Protein AF-A0A964XB92-F1 (afdb_monomer_lite)

pLDDT: mean 88.66, std 13.04, range [33.97, 98.0]

Foldseek 3Di:
DPVVPVPDDPCCVVPVDDCPPQLNVLVQVLCCLQQVDGPVVDDDDDLQNDDDPDDPPDDDPLVNSLVSCQVPVVVVCVVVVDPAAAQEDDSSVVSCVSNVHDHQYAHRSDVVRDDSVVRNVRSNVSCVVVVDDSVPSD

Structure (mmCIF, N/CA/C/O backbone):
data_AF-A0A964XB92-F1
#
_entry.id   AF-A0A964XB92-F1
#
loop_
_atom_site.group_PDB
_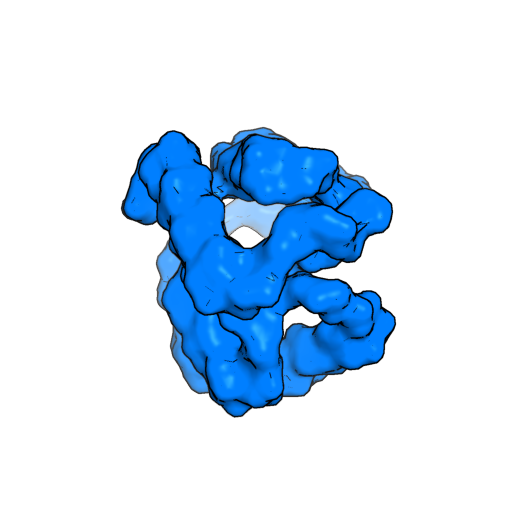atom_site.id
_atom_site.type_symbol
_atom_site.label_atom_id
_atom_site.label_alt_id
_atom_site.label_comp_id
_atom_site.label_asym_id
_atom_site.label_entity_id
_atom_site.label_seq_id
_atom_site.pdbx_PDB_ins_code
_atom_site.Cartn_x
_atom_site.Cartn_y
_atom_site.Cartn_z
_atom_site.occupancy
_atom_site.B_iso_or_equiv
_atom_site.auth_seq_id
_atom_site.auth_comp_id
_atom_site.auth_asym_id
_atom_site.auth_atom_id
_atom_site.pdbx_PDB_model_num
ATOM 1 N N . MET A 1 1 ? 21.313 -1.383 -14.555 1.00 44.38 1 MET A N 1
ATOM 2 C CA . MET A 1 1 ? 20.410 -2.481 -14.955 1.00 44.38 1 MET A CA 1
ATOM 3 C C . MET A 1 1 ? 21.275 -3.704 -15.195 1.00 44.38 1 MET A C 1
ATOM 5 O O . MET A 1 1 ? 21.837 -3.805 -16.270 1.00 44.38 1 MET A O 1
ATOM 9 N N . ASP A 1 2 ? 21.462 -4.551 -14.182 1.00 45.72 2 ASP A N 1
ATOM 10 C CA . ASP A 1 2 ? 22.338 -5.737 -14.273 1.00 45.72 2 ASP A CA 1
ATOM 11 C C . ASP A 1 2 ? 21.951 -6.797 -13.216 1.00 45.72 2 ASP A C 1
ATOM 13 O O . ASP A 1 2 ? 22.780 -7.358 -12.504 1.00 45.72 2 ASP A O 1
ATOM 17 N N . THR A 1 3 ? 20.645 -6.990 -13.011 1.00 54.72 3 THR A N 1
ATOM 18 C CA . THR A 1 3 ? 20.109 -7.944 -12.019 1.00 54.72 3 THR A CA 1
ATOM 19 C C . THR A 1 3 ? 19.575 -9.225 -12.649 1.00 54.72 3 THR A C 1
ATOM 21 O O . THR A 1 3 ? 19.396 -10.197 -11.932 1.00 54.72 3 THR A O 1
ATOM 24 N N . LEU A 1 4 ? 19.362 -9.268 -13.971 1.00 60.72 4 LEU A N 1
ATOM 25 C CA . LEU A 1 4 ? 18.940 -10.500 -14.654 1.00 60.72 4 LEU A CA 1
ATOM 26 C C . LEU A 1 4 ? 20.059 -11.557 -14.690 1.00 60.72 4 LEU A C 1
ATOM 28 O O . LEU A 1 4 ? 19.768 -12.745 -14.719 1.00 60.72 4 LEU A O 1
ATOM 32 N N . ASN A 1 5 ? 21.324 -11.131 -14.617 1.00 69.81 5 ASN A N 1
ATOM 33 C CA . ASN A 1 5 ? 22.492 -12.016 -14.678 1.00 69.81 5 ASN A CA 1
ATOM 34 C C . ASN A 1 5 ? 22.900 -12.614 -13.321 1.00 69.81 5 ASN A C 1
ATOM 36 O O . ASN A 1 5 ? 23.743 -13.502 -13.279 1.00 69.81 5 ASN A O 1
ATOM 40 N N . ARG A 1 6 ? 22.349 -12.121 -12.203 1.00 72.69 6 ARG A N 1
ATOM 41 C CA . ARG A 1 6 ? 22.782 -12.503 -10.841 1.00 72.69 6 ARG A CA 1
ATOM 42 C C . ARG A 1 6 ? 21.897 -13.568 -10.196 1.00 72.69 6 ARG A C 1
ATOM 44 O O . ARG A 1 6 ? 22.062 -13.860 -9.017 1.00 72.69 6 ARG A O 1
ATOM 51 N N . GLY A 1 7 ? 20.968 -14.127 -10.968 1.00 74.81 7 GLY A N 1
ATOM 52 C CA . GLY A 1 7 ? 19.906 -14.963 -10.434 1.00 74.81 7 GLY A CA 1
ATOM 53 C C . GLY A 1 7 ? 18.911 -14.164 -9.579 1.00 74.81 7 GLY A C 1
ATOM 54 O O . GLY A 1 7 ? 19.080 -12.961 -9.346 1.00 74.81 7 GLY A O 1
ATOM 55 N N . PRO A 1 8 ? 17.821 -14.811 -9.158 1.00 79.69 8 PRO A N 1
ATOM 56 C CA . PRO A 1 8 ? 16.830 -14.199 -8.288 1.00 79.69 8 PRO A CA 1
ATOM 57 C C . PRO A 1 8 ? 17.405 -13.929 -6.887 1.00 79.69 8 PRO A C 1
ATOM 59 O O . PRO A 1 8 ? 18.228 -14.677 -6.370 1.00 79.69 8 PRO A O 1
ATOM 62 N N . ASP A 1 9 ? 16.971 -12.828 -6.277 1.00 84.38 9 ASP A N 1
ATOM 63 C CA . ASP A 1 9 ? 17.360 -12.433 -4.921 1.00 84.38 9 ASP A CA 1
ATOM 64 C C . ASP A 1 9 ? 16.745 -13.402 -3.889 1.00 84.38 9 ASP A C 1
ATOM 66 O O . ASP A 1 9 ? 15.516 -13.505 -3.871 1.00 84.38 9 ASP A O 1
ATOM 70 N N . PRO A 1 10 ? 17.540 -14.090 -3.041 1.00 87.19 10 PRO A N 1
ATOM 71 C CA . PRO A 1 10 ? 17.028 -15.146 -2.159 1.00 87.19 10 PRO A CA 1
ATOM 72 C C . PRO A 1 10 ? 15.926 -14.673 -1.206 1.00 87.19 10 PRO A C 1
ATOM 74 O O . PRO A 1 10 ? 14.893 -15.324 -1.091 1.00 87.19 10 PRO A O 1
ATOM 77 N N . ASP A 1 11 ? 16.102 -13.491 -0.604 1.00 86.12 11 ASP A N 1
ATOM 78 C CA . ASP A 1 11 ? 15.096 -12.860 0.261 1.00 86.12 11 ASP A CA 1
ATOM 79 C C . ASP A 1 11 ? 13.769 -12.670 -0.490 1.00 86.12 11 ASP A C 1
ATOM 81 O O . ASP A 1 11 ? 12.694 -13.001 0.005 1.00 86.12 11 ASP A O 1
ATOM 85 N N . THR A 1 12 ? 13.840 -12.169 -1.723 1.00 86.31 12 THR A N 1
ATOM 86 C CA . THR A 1 12 ? 12.648 -11.967 -2.550 1.00 86.31 12 THR A CA 1
ATOM 87 C C . THR A 1 12 ? 11.990 -13.295 -2.939 1.00 86.31 12 THR A C 1
ATOM 89 O O . THR A 1 12 ? 10.770 -13.340 -3.052 1.00 86.31 12 THR A O 1
ATOM 92 N N . GLN A 1 13 ? 12.755 -14.373 -3.139 1.00 86.56 13 GLN A N 1
ATOM 93 C CA . GLN A 1 13 ? 12.186 -15.690 -3.449 1.00 86.56 13 GLN A CA 1
ATOM 94 C C . GLN A 1 13 ? 11.466 -16.315 -2.258 1.00 86.56 13 GLN A C 1
ATOM 96 O O . GLN A 1 13 ? 10.399 -16.894 -2.434 1.00 86.56 13 GLN A O 1
ATOM 101 N N . GLU A 1 14 ? 12.054 -16.210 -1.070 1.00 88.50 14 GLU A N 1
ATOM 102 C CA . GLU A 1 14 ? 11.520 -16.834 0.139 1.00 88.50 14 GLU A CA 1
ATOM 103 C C . GLU A 1 14 ? 10.351 -16.030 0.726 1.00 88.50 14 GLU A C 1
ATOM 105 O O . GLU A 1 14 ? 9.338 -16.608 1.111 1.00 88.50 14 GLU A O 1
ATOM 110 N N . TYR A 1 15 ? 10.455 -14.696 0.744 1.00 84.88 15 TYR A N 1
ATOM 111 C CA . TYR A 1 15 ? 9.509 -13.818 1.447 1.00 84.88 15 TYR A CA 1
ATOM 112 C C . TYR A 1 15 ? 8.676 -12.920 0.524 1.00 84.88 15 TYR A C 1
ATOM 114 O O . TYR A 1 15 ? 7.835 -12.160 1.000 1.00 84.88 15 TYR A O 1
ATOM 122 N N . GLY A 1 16 ? 8.934 -12.922 -0.788 1.00 84.12 16 GLY A N 1
ATOM 123 C CA . GLY A 1 16 ? 8.288 -11.998 -1.729 1.00 84.12 16 GLY A CA 1
ATOM 124 C C . GLY A 1 16 ? 8.748 -10.538 -1.596 1.00 84.12 16 GLY A C 1
ATOM 125 O O . GLY A 1 16 ? 8.203 -9.653 -2.256 1.00 84.12 16 GLY A O 1
ATOM 126 N N . LEU A 1 17 ? 9.749 -10.256 -0.752 1.00 86.44 17 LEU A N 1
ATOM 127 C CA . LEU A 1 17 ? 10.237 -8.909 -0.454 1.00 86.44 17 LEU A CA 1
ATOM 128 C C . LEU A 1 17 ? 11.701 -8.908 -0.002 1.00 86.44 17 LEU A C 1
ATOM 130 O O . LEU A 1 17 ? 12.224 -9.898 0.491 1.00 86.44 17 LEU A O 1
ATOM 134 N N . LYS A 1 18 ? 12.354 -7.745 -0.092 1.00 88.44 18 LYS A N 1
ATOM 135 C CA . LYS A 1 18 ? 13.707 -7.536 0.448 1.00 88.44 18 LYS A CA 1
ATOM 136 C C . LYS A 1 18 ? 13.646 -7.039 1.888 1.00 88.44 18 LYS A C 1
ATOM 138 O O . LYS A 1 18 ? 13.321 -5.869 2.103 1.00 88.44 18 LYS A O 1
ATOM 143 N N . ARG A 1 19 ? 13.989 -7.874 2.871 1.00 85.62 19 ARG A N 1
ATOM 144 C CA . ARG A 1 19 ? 13.856 -7.535 4.308 1.00 85.62 19 ARG A CA 1
ATOM 145 C C . ARG A 1 19 ? 14.723 -6.344 4.717 1.00 85.62 19 ARG A C 1
ATOM 147 O O . ARG A 1 19 ? 14.360 -5.535 5.564 1.00 85.62 19 ARG A O 1
ATOM 154 N N . ASN A 1 20 ? 15.857 -6.170 4.041 1.00 87.94 20 ASN A N 1
ATOM 155 C CA . ASN A 1 20 ? 16.784 -5.070 4.302 1.00 87.94 20 ASN A CA 1
ATOM 156 C C . ASN A 1 20 ? 16.440 -3.747 3.607 1.00 87.94 20 ASN A C 1
ATOM 158 O O . ASN A 1 20 ? 17.120 -2.745 3.833 1.00 87.94 20 ASN A O 1
ATOM 162 N N . LEU A 1 21 ? 15.382 -3.701 2.792 1.00 89.06 21 LEU A N 1
ATOM 163 C CA . LEU A 1 21 ? 14.964 -2.458 2.158 1.00 89.06 21 LEU A CA 1
ATOM 164 C C . LEU A 1 21 ? 14.343 -1.527 3.205 1.00 89.06 21 LEU A C 1
ATOM 166 O O . LEU A 1 21 ? 13.343 -1.866 3.830 1.00 89.06 21 LEU A O 1
ATOM 170 N N . LEU A 1 22 ? 14.886 -0.312 3.343 1.00 92.19 22 LEU A N 1
ATOM 171 C CA . LEU A 1 22 ? 14.420 0.671 4.333 1.00 92.19 22 LEU A CA 1
ATOM 172 C C . LEU A 1 22 ? 12.909 0.943 4.251 1.00 92.19 22 LEU A C 1
ATOM 174 O O . LEU A 1 22 ? 12.267 1.178 5.264 1.00 92.19 22 LEU A O 1
ATOM 178 N N . THR A 1 23 ? 12.331 0.896 3.049 1.00 92.12 23 THR A N 1
ATOM 179 C CA . THR A 1 23 ? 10.881 1.071 2.867 1.00 92.12 23 THR A CA 1
ATOM 180 C C . THR A 1 23 ? 10.077 -0.040 3.549 1.00 92.12 23 THR A C 1
ATOM 182 O O . THR A 1 23 ? 9.046 0.259 4.140 1.00 92.12 23 THR A O 1
ATOM 185 N N . ASN A 1 24 ? 10.560 -1.286 3.515 1.00 92.38 24 ASN A N 1
ATOM 186 C CA . ASN A 1 24 ? 9.889 -2.427 4.141 1.00 92.38 24 ASN A CA 1
ATOM 187 C C . ASN A 1 24 ? 10.003 -2.352 5.663 1.00 92.38 24 ASN A C 1
ATOM 189 O O . ASN A 1 24 ? 8.985 -2.421 6.336 1.00 92.38 24 ASN A O 1
ATOM 193 N N . LYS A 1 25 ? 11.201 -2.060 6.190 1.00 94.19 25 LYS A N 1
ATOM 194 C CA . LYS A 1 25 ? 11.407 -1.842 7.636 1.00 94.19 25 LYS A CA 1
ATOM 195 C C . LYS A 1 25 ? 10.506 -0.743 8.194 1.00 94.19 25 LYS A C 1
ATOM 197 O O . LYS A 1 25 ? 9.979 -0.848 9.291 1.00 94.19 25 LYS A O 1
ATOM 202 N N . ARG A 1 26 ? 10.317 0.332 7.426 1.00 95.81 26 ARG A N 1
ATOM 203 C CA . ARG A 1 26 ? 9.428 1.431 7.816 1.00 95.81 26 ARG A CA 1
ATOM 204 C C . ARG A 1 26 ? 7.955 1.065 7.723 1.00 95.81 26 ARG A C 1
ATOM 206 O O . ARG A 1 26 ? 7.184 1.549 8.539 1.00 95.81 26 ARG A O 1
ATOM 213 N N . LEU A 1 27 ? 7.562 0.272 6.728 1.00 95.38 27 LEU A N 1
ATOM 214 C CA . LEU A 1 27 ? 6.196 -0.231 6.628 1.00 95.38 27 LEU A CA 1
ATOM 215 C C . LEU A 1 27 ? 5.870 -1.143 7.814 1.00 95.38 27 LEU A C 1
ATOM 217 O O . LEU A 1 27 ? 4.842 -0.947 8.439 1.00 95.38 27 LEU A O 1
ATOM 221 N N . GLU A 1 28 ? 6.764 -2.071 8.145 1.00 94.81 28 GLU A N 1
ATOM 222 C CA . GLU A 1 28 ? 6.638 -2.962 9.302 1.00 94.81 28 GLU A CA 1
ATOM 223 C C . GLU A 1 28 ? 6.516 -2.176 10.613 1.00 94.81 28 GLU A C 1
ATOM 225 O O . GLU A 1 28 ? 5.538 -2.352 11.329 1.00 94.81 28 GLU A O 1
ATOM 230 N N . ALA A 1 29 ? 7.407 -1.208 10.856 1.00 95.62 29 ALA A N 1
ATOM 231 C CA . ALA A 1 29 ? 7.326 -0.354 12.042 1.00 95.62 29 ALA A CA 1
ATOM 232 C C . ALA A 1 29 ? 5.995 0.415 12.146 1.00 95.62 29 ALA A C 1
ATOM 234 O O . ALA A 1 29 ? 5.445 0.535 13.234 1.00 95.62 29 ALA A O 1
ATOM 235 N N . LEU A 1 30 ? 5.468 0.923 11.024 1.00 96.50 30 LEU A N 1
ATOM 236 C CA . LEU A 1 30 ? 4.180 1.629 10.997 1.00 96.50 30 LEU A CA 1
ATOM 237 C C . LEU A 1 30 ? 2.990 0.687 11.203 1.00 96.50 30 LEU A C 1
ATOM 239 O O . LEU A 1 30 ? 1.992 1.095 11.786 1.00 96.50 30 LEU A O 1
ATOM 243 N N . LEU A 1 31 ? 3.057 -0.550 10.707 1.00 95.44 31 LEU A N 1
ATOM 244 C CA . LEU A 1 31 ? 2.015 -1.549 10.951 1.00 95.44 31 LEU A CA 1
ATOM 245 C C . LEU A 1 31 ? 1.961 -1.925 12.432 1.00 95.44 31 LEU A C 1
ATOM 247 O O . LEU A 1 31 ? 0.878 -1.979 13.012 1.00 95.44 31 LEU A O 1
ATOM 251 N N . GLU A 1 32 ? 3.124 -2.100 13.051 1.00 95.50 32 GLU A N 1
ATOM 252 C CA . GLU A 1 32 ? 3.217 -2.446 14.462 1.00 95.50 32 GLU A CA 1
ATOM 253 C C . GLU A 1 32 ? 2.796 -1.276 15.358 1.00 95.50 32 GLU A C 1
ATOM 255 O O . GLU A 1 32 ? 1.948 -1.458 16.227 1.00 95.50 32 GLU A O 1
ATOM 260 N N . SER A 1 33 ? 3.285 -0.054 15.115 1.00 94.44 33 SER A N 1
ATOM 261 C CA . SER A 1 33 ? 2.930 1.095 15.962 1.00 94.44 33 SER A CA 1
ATOM 262 C C . SER A 1 33 ? 1.474 1.537 15.800 1.00 94.44 33 SER A C 1
ATOM 264 O O . SER A 1 33 ? 0.811 1.862 16.785 1.00 94.44 33 SER A O 1
ATOM 266 N N . VAL A 1 34 ? 0.946 1.510 14.570 1.00 94.12 34 VAL A N 1
ATOM 267 C CA . VAL A 1 34 ? -0.402 2.014 14.273 1.00 94.12 34 VAL A CA 1
ATOM 268 C C . VAL A 1 34 ? -1.471 0.935 14.368 1.00 94.12 34 VAL A C 1
ATOM 270 O O . VAL A 1 34 ? -2.627 1.279 14.551 1.00 94.12 34 VAL A O 1
ATOM 273 N N . PHE A 1 35 ? -1.161 -0.350 14.226 1.00 91.38 35 PHE A N 1
ATOM 274 C CA . PHE A 1 35 ? -2.185 -1.403 14.264 1.00 91.38 35 PHE A CA 1
ATOM 275 C C . PHE A 1 35 ? -1.868 -2.535 15.239 1.00 91.38 35 PHE A C 1
ATOM 277 O O . PHE A 1 35 ? -2.744 -3.362 15.478 1.00 91.38 35 PHE A O 1
ATOM 284 N N . GLY A 1 36 ? -0.655 -2.593 15.795 1.00 94.38 36 GLY A N 1
ATOM 285 C CA . GLY A 1 36 ? -0.193 -3.759 16.547 1.00 94.38 36 GLY A CA 1
ATOM 286 C C . GLY A 1 36 ? -0.055 -5.008 15.676 1.00 94.38 36 GLY A C 1
ATOM 287 O O . GLY A 1 36 ? -0.104 -6.110 16.208 1.00 94.38 36 GLY A O 1
ATOM 288 N N . LEU A 1 37 ? 0.060 -4.846 14.350 1.00 94.31 37 LEU A N 1
ATOM 289 C CA . LEU A 1 37 ? 0.127 -5.949 13.391 1.00 94.31 37 LEU A CA 1
ATOM 290 C C . LEU A 1 37 ? 1.551 -6.138 12.875 1.00 94.31 37 LEU A C 1
ATOM 292 O O . LEU A 1 37 ? 2.222 -5.176 12.499 1.00 94.31 37 LEU A O 1
ATOM 296 N N . SER A 1 38 ? 1.969 -7.393 12.765 1.00 91.69 38 SER A N 1
ATOM 297 C CA . SER A 1 38 ? 3.189 -7.777 12.063 1.00 91.69 38 SER A CA 1
ATOM 298 C C . SER A 1 38 ? 2.969 -7.841 10.548 1.00 91.69 38 SER A C 1
ATOM 300 O O . SER A 1 38 ? 1.846 -7.937 10.043 1.00 91.69 38 SER A O 1
ATOM 302 N N . PHE A 1 39 ? 4.064 -7.833 9.782 1.00 89.75 39 PHE A N 1
ATOM 303 C CA . PHE A 1 39 ? 3.989 -7.906 8.321 1.00 89.75 39 PHE A CA 1
ATOM 304 C C . PHE A 1 39 ? 3.326 -9.204 7.813 1.00 89.75 39 PHE A C 1
ATOM 306 O O . PHE A 1 39 ? 2.667 -9.192 6.778 1.00 89.75 39 PHE A O 1
ATOM 313 N N . HIS A 1 40 ? 3.464 -10.319 8.537 1.00 89.31 40 HIS A N 1
ATOM 314 C CA . HIS A 1 40 ? 2.897 -11.617 8.145 1.00 89.31 40 HIS A CA 1
ATOM 315 C C . HIS A 1 40 ? 1.373 -11.702 8.311 1.00 89.31 40 HIS A C 1
ATOM 317 O O . HIS A 1 40 ? 0.744 -12.596 7.748 1.00 89.31 40 HIS A O 1
ATOM 323 N N . GLU A 1 41 ? 0.776 -10.773 9.056 1.00 90.75 41 GLU A N 1
ATOM 324 C CA . GLU A 1 41 ? -0.670 -10.706 9.295 1.00 90.75 41 GLU A CA 1
ATOM 325 C C . GLU A 1 41 ? -1.400 -9.852 8.253 1.00 90.75 41 GLU A C 1
ATOM 327 O O . GLU A 1 41 ? -2.631 -9.786 8.243 1.00 90.75 41 GLU A O 1
ATOM 332 N N . VAL A 1 42 ? -0.657 -9.198 7.356 1.00 93.12 42 VAL A N 1
ATOM 333 C CA . VAL A 1 42 ? -1.215 -8.336 6.318 1.00 93.12 42 VAL A CA 1
ATOM 334 C C . VAL A 1 42 ? -0.922 -8.870 4.925 1.00 93.12 42 VAL A C 1
ATOM 336 O O . VAL A 1 42 ? 0.150 -9.387 4.622 1.00 93.12 42 VAL A O 1
ATOM 339 N N . TYR A 1 43 ? -1.885 -8.686 4.027 1.00 92.88 43 TYR A N 1
ATOM 340 C CA . TYR A 1 43 ? -1.675 -8.924 2.607 1.00 92.88 43 TYR A CA 1
ATOM 341 C C . TYR A 1 43 ? -1.180 -7.641 1.935 1.00 92.88 43 TYR A C 1
ATOM 343 O O . TYR A 1 43 ? -1.892 -6.633 1.896 1.00 92.88 43 TYR A O 1
ATOM 351 N N . VAL A 1 44 ? 0.038 -7.676 1.391 1.00 92.88 44 VAL A N 1
ATOM 352 C CA . VAL A 1 44 ? 0.656 -6.545 0.689 1.00 92.88 44 VAL A CA 1
ATOM 353 C C . VAL A 1 44 ? 0.821 -6.893 -0.784 1.00 92.88 44 VAL A C 1
ATOM 355 O O . VAL A 1 44 ? 1.463 -7.879 -1.131 1.00 92.88 44 VAL A O 1
ATOM 358 N N . THR A 1 45 ? 0.280 -6.048 -1.660 1.00 92.50 45 THR A N 1
ATOM 359 C CA . THR A 1 45 ? 0.399 -6.194 -3.117 1.00 92.50 45 THR A CA 1
ATOM 360 C C . THR A 1 45 ? 0.786 -4.870 -3.774 1.00 92.50 45 THR A C 1
ATOM 362 O O . THR A 1 45 ? 0.579 -3.782 -3.226 1.00 92.50 45 THR A O 1
ATOM 365 N N . ASN A 1 46 ? 1.361 -4.959 -4.972 1.00 92.12 46 ASN A N 1
ATOM 366 C CA . ASN A 1 46 ? 1.681 -3.808 -5.803 1.00 92.12 46 ASN A CA 1
ATOM 367 C C . ASN A 1 46 ? 0.570 -3.578 -6.826 1.00 92.12 46 ASN A C 1
ATOM 369 O O . ASN A 1 46 ? 0.245 -4.455 -7.615 1.00 92.12 46 ASN A O 1
ATOM 373 N N . ILE A 1 47 ? 0.100 -2.334 -6.929 1.00 93.94 47 ILE A N 1
ATOM 374 C CA . ILE A 1 47 ? -0.857 -1.912 -7.969 1.00 93.94 47 ILE A CA 1
ATOM 375 C C . ILE A 1 47 ? -0.339 -2.154 -9.397 1.00 93.94 47 ILE A C 1
ATOM 377 O O . ILE A 1 47 ? -1.117 -2.279 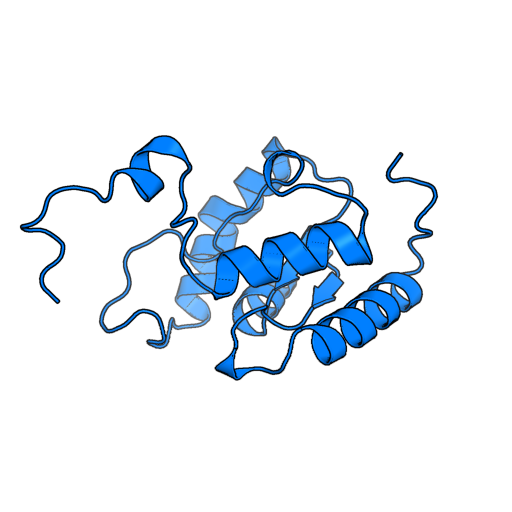-10.342 1.00 93.94 47 ILE A O 1
ATOM 381 N N . PHE A 1 48 ? 0.983 -2.203 -9.564 1.00 93.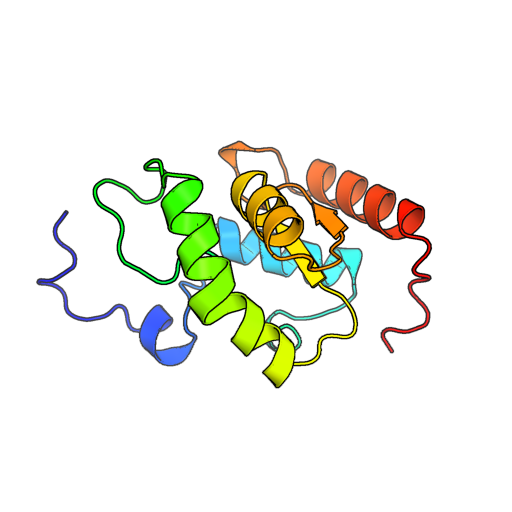94 48 PHE A N 1
ATOM 382 C CA . PHE A 1 48 ? 1.631 -2.528 -10.826 1.00 93.94 48 PHE A CA 1
ATOM 383 C C . PHE A 1 48 ? 2.597 -3.703 -10.608 1.00 93.94 48 PHE A C 1
ATOM 385 O O . PHE A 1 48 ? 3.727 -3.470 -10.172 1.00 93.94 48 PHE A O 1
ATOM 392 N N . PRO A 1 49 ? 2.175 -4.951 -10.887 1.00 90.25 49 PRO A N 1
ATOM 393 C CA . PRO A 1 49 ? 2.961 -6.150 -10.583 1.00 90.25 49 PRO A CA 1
ATOM 394 C C . PRO A 1 49 ? 4.062 -6.450 -11.618 1.00 90.25 49 PRO A C 1
ATOM 396 O O . PRO A 1 49 ? 4.782 -7.435 -11.488 1.00 90.25 49 PRO A O 1
ATOM 399 N N . PHE A 1 50 ? 4.220 -5.616 -12.651 1.00 90.00 50 PHE A N 1
ATOM 400 C CA . PHE A 1 50 ? 5.187 -5.844 -13.726 1.00 90.00 50 PHE A CA 1
ATOM 401 C C . PHE A 1 50 ? 6.492 -5.068 -13.544 1.00 90.00 50 PHE A C 1
ATOM 403 O O . PHE A 1 50 ? 6.554 -4.004 -12.922 1.00 90.00 50 PHE A O 1
ATOM 410 N N . ILE A 1 51 ? 7.546 -5.564 -14.193 1.00 85.12 51 ILE A N 1
ATOM 411 C CA . ILE A 1 51 ? 8.823 -4.859 -14.294 1.00 85.12 51 ILE A CA 1
ATOM 412 C C . ILE A 1 51 ? 8.640 -3.629 -15.188 1.00 85.12 51 ILE A C 1
ATOM 414 O O . ILE A 1 51 ? 8.332 -3.733 -16.375 1.00 85.12 51 ILE A O 1
ATOM 418 N N . LYS A 1 52 ? 8.860 -2.443 -14.620 1.00 85.12 52 LYS A N 1
ATOM 419 C CA . LYS A 1 52 ? 8.864 -1.181 -15.367 1.00 85.12 52 LYS A CA 1
ATOM 420 C C . LYS A 1 52 ? 10.251 -0.858 -15.917 1.00 85.12 52 LYS A C 1
ATOM 422 O O . LYS A 1 52 ? 11.270 -1.227 -15.336 1.00 85.12 52 LYS A O 1
ATOM 427 N N . ARG A 1 53 ? 10.291 -0.097 -17.013 1.00 84.94 53 ARG A N 1
ATOM 428 C CA . ARG A 1 53 ? 11.545 0.452 -17.547 1.00 84.94 53 ARG A CA 1
ATOM 429 C C . ARG A 1 53 ? 12.101 1.533 -16.610 1.00 84.94 53 ARG A C 1
ATOM 431 O O . ARG A 1 53 ? 11.350 2.348 -16.076 1.00 84.94 53 ARG A O 1
ATOM 438 N N . GLY A 1 54 ? 13.424 1.566 -16.466 1.00 88.12 54 GLY A N 1
ATOM 439 C CA . GLY A 1 54 ? 14.144 2.529 -15.630 1.00 88.12 54 GLY A CA 1
ATOM 440 C C . GLY A 1 54 ? 14.453 2.015 -14.219 1.00 88.12 54 GLY A C 1
ATOM 441 O O . GLY A 1 54 ? 14.591 0.815 -14.001 1.00 88.12 54 GLY A O 1
ATOM 442 N N . GLY A 1 55 ? 14.634 2.935 -13.271 1.00 83.38 55 GLY A N 1
ATOM 443 C CA . GLY A 1 55 ? 14.911 2.620 -11.869 1.00 83.38 55 GLY A CA 1
ATOM 444 C C . GLY A 1 55 ? 13.644 2.363 -11.045 1.00 83.38 55 GLY A C 1
ATOM 445 O O . GLY A 1 55 ? 12.520 2.584 -11.495 1.00 83.38 55 GLY A O 1
ATOM 446 N N . ILE A 1 56 ? 13.818 1.968 -9.779 1.00 79.88 56 ILE A N 1
ATOM 447 C CA . ILE A 1 56 ? 12.709 1.698 -8.838 1.00 79.88 56 ILE A CA 1
ATOM 448 C C . ILE A 1 56 ? 11.765 2.904 -8.692 1.00 79.88 56 ILE A C 1
ATOM 450 O O . ILE A 1 56 ? 10.557 2.735 -8.541 1.00 79.88 56 ILE A O 1
ATOM 454 N N . SER A 1 57 ? 12.280 4.127 -8.814 1.00 82.19 57 SER A N 1
ATOM 455 C CA . SER A 1 57 ? 11.488 5.364 -8.731 1.00 82.19 57 SER A CA 1
ATOM 456 C C . SER A 1 57 ? 10.958 5.866 -10.078 1.00 82.19 57 SER A C 1
ATOM 458 O O . SER A 1 57 ? 10.316 6.913 -10.115 1.00 82.19 57 SER A O 1
ATOM 460 N N . SER A 1 58 ? 11.201 5.150 -11.182 1.00 88.88 58 SER A N 1
ATOM 461 C CA . SER A 1 58 ? 10.740 5.569 -12.508 1.00 88.88 58 SER A CA 1
ATOM 462 C C . SER A 1 58 ? 9.220 5.651 -12.582 1.00 88.88 58 SER A C 1
ATOM 464 O O . SER A 1 58 ? 8.498 4.886 -11.932 1.00 88.88 58 SER A O 1
ATOM 466 N N . HIS A 1 59 ? 8.741 6.613 -13.363 1.00 90.69 59 HIS A N 1
ATOM 467 C CA . HIS A 1 59 ? 7.321 6.869 -13.532 1.00 90.69 59 HIS A CA 1
ATOM 468 C C . HIS A 1 59 ? 6.605 5.657 -14.146 1.00 90.69 59 HIS A C 1
ATOM 470 O O . HIS A 1 59 ? 7.104 5.050 -15.091 1.00 90.69 59 HIS A O 1
ATOM 476 N N . VAL A 1 60 ? 5.426 5.332 -13.612 1.00 90.88 60 VAL A N 1
ATOM 477 C CA . VAL A 1 60 ? 4.475 4.396 -14.221 1.00 90.88 60 VAL A CA 1
ATOM 478 C C . VAL A 1 60 ? 3.263 5.217 -14.652 1.00 90.88 60 VAL A C 1
ATOM 480 O O . VAL A 1 60 ? 2.666 5.874 -13.789 1.00 90.88 60 VAL A O 1
ATOM 483 N N . PRO A 1 61 ? 2.892 5.213 -15.945 1.00 94.06 61 PRO A N 1
ATOM 484 C CA . PRO A 1 61 ? 1.711 5.923 -16.410 1.00 94.06 61 PRO A CA 1
ATOM 485 C C . PRO A 1 61 ? 0.463 5.472 -15.653 1.00 94.06 61 PRO A C 1
ATOM 487 O O . PRO A 1 61 ? 0.197 4.279 -15.508 1.00 94.06 61 PRO A O 1
ATOM 490 N N . LEU A 1 62 ? -0.349 6.429 -15.197 1.00 95.19 62 LEU A N 1
ATOM 491 C CA . LEU A 1 62 ? -1.552 6.118 -14.418 1.00 95.19 62 LEU A CA 1
ATOM 492 C C . LEU A 1 62 ? -2.563 5.274 -15.210 1.00 95.19 62 LEU A C 1
ATOM 494 O O . LEU A 1 62 ? -3.310 4.506 -14.616 1.00 95.19 62 LEU A O 1
ATOM 498 N N . ARG A 1 63 ? -2.596 5.411 -16.542 1.00 95.62 63 ARG A N 1
ATOM 499 C CA . ARG A 1 63 ? -3.418 4.564 -17.418 1.00 95.62 63 ARG A CA 1
ATOM 500 C C . ARG A 1 63 ? -3.024 3.092 -17.289 1.00 95.62 63 ARG A C 1
ATOM 502 O O . ARG A 1 63 ? -3.903 2.257 -17.113 1.00 95.62 63 ARG A O 1
ATOM 509 N N . ASP A 1 64 ? -1.726 2.803 -17.329 1.00 95.69 64 ASP A N 1
ATOM 510 C CA . ASP A 1 64 ? -1.219 1.435 -17.236 1.00 95.69 64 ASP A CA 1
ATOM 511 C C . ASP A 1 64 ? -1.440 0.878 -15.832 1.00 95.69 64 ASP A C 1
ATOM 513 O O . ASP A 1 64 ? -1.982 -0.211 -15.697 1.00 95.69 64 ASP A O 1
ATOM 517 N N . ALA A 1 65 ? -1.132 1.662 -14.794 1.00 96.31 65 ALA A N 1
ATOM 518 C CA . ALA A 1 65 ? -1.392 1.278 -13.407 1.00 96.31 65 ALA A CA 1
ATOM 519 C C . ALA A 1 65 ? -2.886 1.032 -13.122 1.00 96.31 65 ALA A C 1
ATOM 521 O O . ALA A 1 65 ? -3.234 0.142 -12.356 1.00 96.31 65 ALA A O 1
ATOM 522 N N . ALA A 1 66 ? -3.788 1.807 -13.733 1.00 96.94 66 ALA A N 1
ATOM 523 C CA . ALA A 1 66 ? -5.227 1.598 -13.583 1.00 96.94 66 ALA A CA 1
ATOM 524 C C . ALA A 1 66 ? -5.701 0.325 -14.294 1.00 96.94 66 ALA A C 1
ATOM 526 O O . ALA A 1 66 ? -6.523 -0.400 -13.741 1.00 96.94 66 ALA A O 1
ATOM 527 N N . ARG A 1 67 ? -5.160 0.032 -15.486 1.00 97.19 67 ARG A N 1
ATOM 528 C CA . ARG A 1 67 ? -5.431 -1.228 -16.188 1.00 97.19 67 ARG A CA 1
ATOM 529 C C . ARG A 1 67 ? -4.997 -2.422 -15.339 1.00 97.19 67 ARG A C 1
ATOM 531 O O . ARG A 1 67 ? -5.797 -3.321 -15.120 1.00 97.19 67 ARG A O 1
ATOM 538 N N . THR A 1 68 ? -3.780 -2.394 -14.795 1.00 96.56 68 THR A N 1
ATOM 539 C CA . THR A 1 68 ? -3.292 -3.483 -13.937 1.00 96.56 68 THR A CA 1
ATOM 540 C C . THR A 1 68 ? -4.063 -3.583 -12.626 1.00 96.56 68 THR A C 1
ATOM 542 O O . THR A 1 68 ? -4.345 -4.683 -12.169 1.00 96.56 68 THR A O 1
ATOM 545 N N . GLY A 1 69 ? -4.476 -2.455 -12.043 1.00 96.75 69 GLY A N 1
ATOM 546 C CA . GLY A 1 69 ? -5.351 -2.463 -10.873 1.00 96.75 69 GLY A CA 1
ATOM 547 C C . GLY A 1 69 ? -6.691 -3.155 -11.143 1.00 96.75 69 GLY A C 1
ATOM 548 O O . GLY A 1 69 ? -7.166 -3.907 -10.298 1.00 96.75 69 GLY A O 1
ATOM 549 N N . LEU A 1 70 ? -7.284 -2.937 -12.320 1.00 96.62 70 LEU A N 1
ATOM 550 C CA . LEU A 1 70 ? -8.537 -3.585 -12.714 1.00 96.62 70 LEU A CA 1
ATOM 551 C C . LEU A 1 70 ? -8.354 -5.084 -12.988 1.00 96.62 70 LEU A C 1
ATOM 553 O O . LEU A 1 70 ? -9.181 -5.879 -12.559 1.00 96.62 70 LEU A O 1
ATOM 557 N N . GLU A 1 71 ? -7.291 -5.456 -13.700 1.00 96.62 71 GLU A N 1
ATOM 558 C CA . GLU A 1 71 ? -7.033 -6.840 -14.125 1.00 96.62 71 GLU A CA 1
ATOM 559 C C . GLU A 1 71 ? -6.513 -7.738 -12.992 1.00 96.62 71 GLU A C 1
ATOM 561 O O . GLU A 1 71 ? -6.818 -8.928 -12.965 1.00 96.62 71 GLU A O 1
ATOM 566 N N . PHE A 1 72 ? -5.735 -7.184 -12.059 1.00 96.56 72 PHE A N 1
ATOM 567 C CA . PHE A 1 72 ? -5.052 -7.953 -11.016 1.00 96.56 72 PHE A CA 1
ATOM 568 C C . PHE A 1 72 ? -5.544 -7.566 -9.627 1.00 96.56 72 PHE A C 1
ATOM 570 O O . PHE A 1 72 ? -6.194 -8.372 -8.968 1.00 96.56 72 PHE A O 1
ATOM 577 N N . THR A 1 73 ? -5.309 -6.324 -9.192 1.00 96.19 73 THR A N 1
ATOM 578 C CA . THR A 1 73 ? -5.577 -5.923 -7.799 1.00 96.19 73 THR A CA 1
ATOM 579 C C . THR A 1 73 ? -7.040 -6.090 -7.404 1.00 96.19 73 THR A C 1
ATOM 581 O O . THR A 1 73 ? -7.325 -6.508 -6.286 1.00 96.19 73 THR A O 1
ATOM 584 N N . LYS A 1 74 ? -7.987 -5.792 -8.299 1.00 95.44 74 LYS A N 1
ATOM 585 C CA . LYS A 1 74 ? -9.409 -5.993 -8.006 1.00 95.44 74 LYS A CA 1
ATOM 586 C C . LYS A 1 74 ? -9.712 -7.464 -7.696 1.00 95.44 74 LYS A C 1
ATOM 588 O O . LYS A 1 74 ? -10.338 -7.747 -6.680 1.00 95.44 74 LYS A O 1
ATOM 593 N N . ASN A 1 75 ? -9.194 -8.376 -8.514 1.00 95.19 75 ASN A N 1
ATOM 594 C CA . ASN A 1 75 ? -9.359 -9.816 -8.321 1.00 95.19 75 ASN A CA 1
ATOM 595 C C . ASN A 1 75 ? -8.662 -10.295 -7.036 1.00 95.19 75 ASN A C 1
ATOM 597 O O . ASN A 1 75 ? -9.234 -11.075 -6.279 1.00 95.19 75 ASN A O 1
ATOM 601 N N . GLU A 1 76 ? -7.460 -9.787 -6.738 1.00 95.81 76 GLU A N 1
ATOM 602 C CA . GLU A 1 76 ? -6.754 -10.077 -5.480 1.00 95.81 76 GLU A CA 1
ATOM 603 C C . GLU A 1 76 ? -7.594 -9.674 -4.259 1.00 95.81 76 GLU A C 1
ATOM 605 O O . GLU A 1 76 ? -7.733 -10.448 -3.314 1.00 95.81 76 GLU A O 1
ATOM 610 N N . LEU A 1 77 ? -8.208 -8.489 -4.285 1.00 94.81 77 LEU A N 1
ATOM 611 C CA . LEU A 1 77 ? -9.058 -8.004 -3.196 1.00 94.81 77 LEU A CA 1
ATOM 612 C C . LEU A 1 77 ? -10.358 -8.807 -3.051 1.00 94.81 77 LEU A C 1
ATOM 614 O O . LEU A 1 77 ? -10.825 -8.998 -1.929 1.00 94.81 77 LEU A O 1
ATOM 618 N N . GLU A 1 78 ? -10.928 -9.301 -4.152 1.00 94.69 78 GLU A N 1
ATOM 619 C CA . GLU A 1 78 ? -12.096 -10.193 -4.133 1.00 94.69 78 GLU A CA 1
ATOM 620 C C . GLU A 1 78 ? -11.774 -11.569 -3.525 1.00 94.69 78 GLU A C 1
ATOM 622 O O . GLU A 1 78 ? -12.630 -12.163 -2.862 1.00 94.69 78 GLU A O 1
ATOM 627 N N . ILE A 1 79 ? -10.540 -12.052 -3.706 1.00 96.06 79 ILE A N 1
ATOM 628 C CA . ILE A 1 79 ? -10.039 -13.298 -3.111 1.00 96.06 79 ILE A CA 1
ATOM 629 C C . ILE A 1 79 ? -9.733 -13.101 -1.623 1.00 96.06 79 ILE A C 1
ATOM 631 O O . ILE A 1 79 ? -10.213 -13.865 -0.787 1.00 96.06 79 ILE A O 1
ATOM 635 N N . VAL A 1 80 ? -8.950 -12.072 -1.287 1.00 94.81 80 VAL A N 1
ATOM 636 C CA . VAL A 1 80 ? -8.461 -11.828 0.080 1.00 94.81 80 VAL A CA 1
ATOM 637 C C . VAL A 1 80 ? -9.568 -11.316 1.003 1.00 94.81 80 VAL A C 1
ATOM 639 O O . VAL A 1 80 ? -9.537 -11.595 2.198 1.00 94.81 80 VAL A O 1
ATOM 642 N N . LYS A 1 81 ? -10.552 -10.579 0.468 1.00 94.50 81 LYS A N 1
ATOM 643 C CA . LYS A 1 81 ? -11.673 -9.976 1.215 1.00 94.50 81 LYS A CA 1
ATOM 644 C C . LYS A 1 81 ?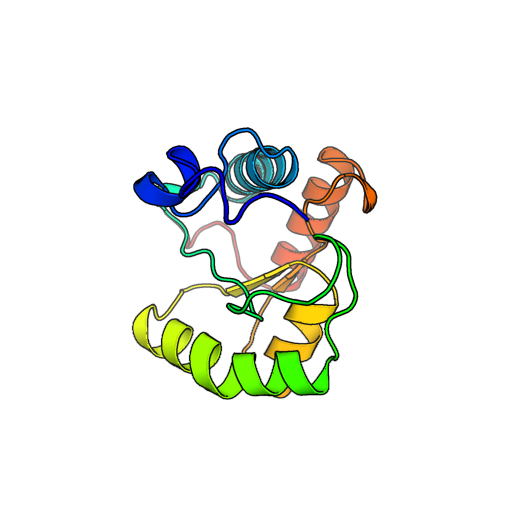 -11.215 -9.246 2.488 1.00 94.50 81 LYS A C 1
ATOM 646 O O . LYS A 1 81 ? -11.672 -9.569 3.589 1.00 94.50 81 LYS A O 1
ATOM 651 N N . PRO A 1 82 ? -10.300 -8.268 2.374 1.00 93.06 82 PRO A N 1
ATOM 652 C CA . PRO A 1 82 ? -9.732 -7.625 3.547 1.00 93.06 82 PRO A CA 1
ATOM 653 C C . PRO A 1 82 ? -10.794 -6.835 4.324 1.00 93.06 82 PRO A C 1
ATOM 655 O O . PRO A 1 82 ? -11.646 -6.166 3.739 1.00 93.06 82 PRO A O 1
ATOM 658 N N . LYS A 1 83 ? -10.691 -6.834 5.660 1.00 91.38 83 LYS A N 1
ATOM 659 C CA . LYS A 1 83 ? -11.517 -5.973 6.531 1.00 91.38 83 LYS A CA 1
ATOM 660 C C . LYS A 1 83 ? -11.257 -4.479 6.279 1.00 91.38 83 LYS A C 1
ATOM 662 O O . LYS A 1 83 ? -12.127 -3.641 6.518 1.00 91.38 83 LYS A O 1
ATOM 667 N N . MET A 1 84 ? -10.046 -4.149 5.828 1.00 92.38 84 MET A N 1
ATOM 668 C CA . MET A 1 84 ? -9.579 -2.790 5.577 1.00 92.38 84 MET A CA 1
ATOM 669 C C . MET A 1 84 ? -8.552 -2.778 4.443 1.00 92.38 84 MET A C 1
ATOM 671 O O . MET A 1 84 ? -7.666 -3.626 4.393 1.00 92.38 84 MET A O 1
ATOM 675 N N . THR A 1 85 ? -8.635 -1.783 3.560 1.00 95.94 85 THR A N 1
ATOM 676 C CA . THR A 1 85 ? -7.666 -1.573 2.477 1.00 95.94 85 THR A CA 1
ATOM 677 C C . THR A 1 85 ? -6.935 -0.248 2.669 1.00 95.94 85 THR A C 1
ATOM 679 O O . THR A 1 85 ? -7.558 0.787 2.922 1.00 95.94 85 THR A O 1
ATOM 682 N N . LEU A 1 86 ? -5.608 -0.267 2.520 1.00 96.62 86 LEU A N 1
ATOM 683 C CA . LEU A 1 86 ? -4.737 0.901 2.660 1.00 96.62 86 LEU A CA 1
ATOM 684 C C . LEU A 1 86 ? -4.119 1.274 1.305 1.00 96.62 86 LEU A C 1
ATOM 686 O O . LEU A 1 86 ? -3.467 0.459 0.657 1.00 96.62 86 LEU A O 1
ATOM 690 N N . GLY A 1 87 ? -4.294 2.524 0.876 1.00 97.31 87 GLY A N 1
ATOM 691 C CA . GLY A 1 87 ? -3.673 3.065 -0.334 1.00 97.31 87 GLY A CA 1
ATOM 692 C C . GLY A 1 87 ? -2.391 3.827 -0.008 1.00 97.31 87 GLY A C 1
ATOM 693 O O . GLY A 1 87 ? -2.450 5.000 0.371 1.00 97.31 87 GLY A O 1
ATOM 694 N N . LEU A 1 88 ? -1.234 3.179 -0.180 1.00 96.44 88 LEU A N 1
ATOM 695 C CA . LEU A 1 88 ? 0.080 3.753 0.134 1.00 96.44 88 LEU A CA 1
ATOM 696 C C . LEU A 1 88 ? 0.636 4.591 -1.031 1.00 96.44 88 LEU A C 1
ATOM 698 O O . LEU A 1 88 ? 1.177 4.063 -2.006 1.00 96.44 88 LEU A O 1
ATOM 702 N N . GLY A 1 89 ? 0.531 5.917 -0.928 1.00 94.94 89 GLY A N 1
ATOM 703 C CA . GLY A 1 89 ? 1.027 6.868 -1.926 1.00 94.94 89 GLY A CA 1
ATOM 704 C C . GLY A 1 89 ? 0.054 7.198 -3.066 1.00 94.94 89 GLY A C 1
ATOM 705 O O . GLY A 1 89 ? -0.926 6.515 -3.333 1.00 94.94 89 GLY A O 1
ATOM 706 N N . ARG A 1 90 ? 0.337 8.288 -3.789 1.00 94.50 90 ARG A N 1
ATOM 707 C CA . ARG A 1 90 ? -0.641 8.909 -4.707 1.00 94.50 90 ARG A CA 1
ATOM 708 C C . ARG A 1 90 ? -1.082 8.015 -5.869 1.00 94.50 90 ARG A C 1
ATOM 710 O O . ARG A 1 90 ? -2.220 8.125 -6.311 1.00 94.50 90 ARG A O 1
ATOM 717 N N . VAL A 1 91 ? -0.181 7.196 -6.418 1.00 95.06 91 VAL A N 1
ATOM 718 C CA . VAL A 1 91 ? -0.509 6.345 -7.578 1.00 95.06 91 VAL A CA 1
ATOM 719 C C . VAL A 1 91 ? -1.467 5.236 -7.165 1.00 95.06 91 VAL A C 1
ATOM 721 O O . VAL A 1 91 ? -2.475 5.053 -7.839 1.00 95.06 91 VAL A O 1
ATOM 724 N N . SER A 1 92 ? -1.197 4.552 -6.050 1.00 96.19 92 SER A N 1
ATOM 725 C CA . SER A 1 92 ? -2.069 3.479 -5.573 1.00 96.19 92 SER A CA 1
ATOM 726 C C . SER A 1 92 ? -3.451 4.010 -5.211 1.00 96.19 92 SER A C 1
ATOM 728 O O . SER A 1 92 ? -4.442 3.469 -5.682 1.00 96.19 92 SER A O 1
ATOM 730 N N . GLN A 1 93 ? -3.516 5.142 -4.508 1.00 97.50 93 GLN A N 1
ATOM 731 C CA . GLN A 1 93 ? -4.774 5.805 -4.157 1.00 97.50 93 GLN A CA 1
ATOM 732 C C . GLN A 1 93 ? -5.611 6.146 -5.394 1.00 97.50 93 GLN A C 1
ATOM 734 O O . GLN A 1 93 ? -6.779 5.784 -5.474 1.00 97.50 93 GLN A O 1
ATOM 739 N N . LYS A 1 94 ? -4.999 6.778 -6.408 1.00 97.94 94 LYS A N 1
ATOM 740 C CA . LYS A 1 94 ? -5.697 7.116 -7.657 1.00 97.94 94 LYS A CA 1
ATOM 741 C C . LYS A 1 94 ? -6.180 5.887 -8.420 1.00 97.94 94 LYS A C 1
ATOM 743 O O . LYS A 1 94 ? -7.192 5.975 -9.107 1.00 97.94 94 LYS A O 1
ATOM 748 N N . VAL A 1 95 ? -5.442 4.779 -8.370 1.00 98.00 95 VAL A N 1
ATOM 749 C CA . VAL A 1 95 ? -5.890 3.537 -9.006 1.00 98.00 95 VAL A CA 1
ATOM 750 C C . VAL A 1 95 ? -7.060 2.944 -8.237 1.00 98.00 95 VAL A C 1
ATOM 752 O O . VAL A 1 95 ? -8.082 2.694 -8.862 1.00 98.00 95 VAL A O 1
ATOM 755 N N . LEU A 1 96 ? -6.954 2.803 -6.914 1.00 97.56 96 LEU A N 1
ATOM 756 C CA . LEU A 1 96 ? -8.030 2.285 -6.063 1.00 97.56 96 LEU A CA 1
ATOM 757 C C . LEU A 1 96 ? -9.317 3.113 -6.206 1.00 97.56 96 LEU A C 1
ATOM 759 O O . LEU A 1 96 ? -10.386 2.535 -6.383 1.00 97.56 96 LEU A O 1
ATOM 763 N N . ASP A 1 97 ? -9.205 4.448 -6.249 1.00 97.69 97 ASP A N 1
ATOM 764 C CA . ASP A 1 97 ? -10.324 5.352 -6.555 1.00 97.69 97 ASP A CA 1
ATOM 765 C C . ASP A 1 97 ? -10.975 5.003 -7.912 1.00 97.69 97 ASP A C 1
ATOM 767 O O . ASP A 1 97 ? -12.195 4.905 -8.018 1.00 97.69 97 ASP A O 1
ATOM 771 N N . ARG A 1 98 ? -10.170 4.788 -8.964 1.00 97.19 98 ARG A N 1
ATOM 772 C CA . ARG A 1 98 ? -10.660 4.490 -10.326 1.00 97.19 98 ARG A CA 1
ATOM 773 C C . ARG A 1 98 ? -11.334 3.132 -10.458 1.00 97.19 98 ARG A C 1
ATOM 775 O O . ARG A 1 98 ? -12.228 2.998 -11.286 1.00 97.19 98 ARG A O 1
ATOM 782 N N . ILE A 1 99 ? -10.885 2.137 -9.698 1.00 95.62 99 ILE A N 1
ATOM 783 C CA . ILE A 1 99 ? -11.456 0.784 -9.735 1.00 95.62 99 ILE A CA 1
ATOM 784 C C . ILE A 1 99 ? -12.576 0.583 -8.703 1.00 95.62 99 ILE A C 1
ATOM 786 O O . ILE A 1 99 ? -13.085 -0.527 -8.573 1.00 95.62 99 ILE A O 1
ATOM 790 N N . GLY A 1 100 ? -12.979 1.648 -7.999 1.00 95.44 100 GLY A N 1
ATOM 791 C CA . GLY A 1 100 ? -14.110 1.630 -7.071 1.00 95.44 100 GLY A CA 1
ATOM 792 C C . GLY A 1 100 ? -13.826 0.912 -5.752 1.00 95.44 100 GLY A C 1
ATOM 793 O O . GLY A 1 100 ? -14.752 0.398 -5.131 1.00 95.44 100 GLY A O 1
ATOM 794 N N . ILE A 1 101 ? -12.563 0.856 -5.320 1.00 95.81 101 ILE A N 1
ATOM 795 C CA . ILE A 1 101 ? -12.172 0.209 -4.065 1.00 95.81 101 ILE A CA 1
ATOM 796 C C . ILE A 1 101 ? -12.074 1.251 -2.950 1.00 95.81 101 ILE A C 1
ATOM 798 O O . ILE A 1 101 ? -11.240 2.164 -2.989 1.00 95.81 101 ILE A O 1
ATOM 802 N N . GLN A 1 102 ? -12.900 1.084 -1.915 1.00 94.88 102 GLN A N 1
ATOM 803 C CA . GLN A 1 102 ? -12.808 1.881 -0.695 1.00 94.88 102 GLN A CA 1
ATOM 804 C C . GLN A 1 102 ? -11.480 1.601 0.013 1.00 94.88 102 GLN A C 1
ATOM 806 O O . GLN A 1 102 ? -11.120 0.453 0.253 1.00 94.88 102 GLN A O 1
ATOM 811 N N . HIS A 1 103 ? -10.757 2.657 0.374 1.00 96.00 103 HIS A N 1
ATOM 812 C CA . HIS A 1 103 ? -9.466 2.538 1.038 1.00 96.00 103 HIS A CA 1
ATOM 813 C C . HIS A 1 103 ? -9.144 3.786 1.863 1.00 96.00 103 HIS A C 1
ATOM 815 O O . HIS A 1 103 ? -9.664 4.873 1.602 1.00 96.00 103 HIS A O 1
ATOM 821 N N . ILE A 1 104 ? -8.240 3.638 2.831 1.00 96.50 104 ILE A N 1
ATOM 822 C CA . ILE A 1 104 ? -7.674 4.760 3.586 1.00 96.50 104 ILE A CA 1
ATOM 823 C C . ILE A 1 104 ? -6.447 5.282 2.835 1.00 96.50 104 ILE A C 1
ATOM 825 O O . ILE A 1 104 ? -5.547 4.522 2.470 1.00 96.50 104 ILE A O 1
ATOM 829 N N . LYS A 1 105 ? -6.410 6.591 2.575 1.00 97.00 105 LYS A N 1
ATOM 830 C CA . LYS A 1 105 ? -5.332 7.244 1.821 1.00 97.00 105 LYS A CA 1
ATOM 831 C C . LYS A 1 105 ? -4.180 7.587 2.756 1.00 97.00 105 LYS A C 1
ATOM 833 O O . LYS A 1 105 ? -4.287 8.517 3.550 1.00 97.00 105 LYS A O 1
ATOM 838 N N . LEU A 1 106 ? -3.071 6.862 2.628 1.00 96.75 106 LEU A N 1
ATOM 839 C CA . LEU A 1 106 ? -1.908 6.993 3.504 1.00 96.75 106 LEU A CA 1
ATOM 840 C C . LEU A 1 106 ? -0.638 7.388 2.730 1.00 96.75 106 LEU A C 1
ATOM 842 O O . LEU A 1 106 ? -0.466 6.999 1.567 1.00 96.75 106 LEU A O 1
ATOM 846 N N . PRO A 1 107 ? 0.278 8.173 3.329 1.00 96.19 107 PRO A N 1
ATOM 847 C CA . PRO A 1 107 ? 1.574 8.449 2.720 1.00 96.19 107 PRO A CA 1
ATOM 848 C C . PRO A 1 107 ? 2.374 7.153 2.532 1.00 96.19 107 PRO A C 1
ATOM 850 O O . PRO A 1 107 ? 2.288 6.220 3.326 1.00 96.19 107 PRO A O 1
ATOM 853 N N . HIS A 1 108 ? 3.169 7.099 1.464 1.00 94.25 108 HIS A N 1
ATOM 854 C CA . HIS A 1 108 ? 4.037 5.953 1.199 1.00 94.25 108 HIS A CA 1
ATOM 855 C C . HIS A 1 108 ? 5.208 5.935 2.199 1.00 94.25 108 HIS A C 1
ATOM 857 O O . HIS A 1 108 ? 5.850 6.973 2.362 1.00 94.25 108 HIS A O 1
ATOM 863 N N . PRO A 1 109 ? 5.602 4.777 2.765 1.00 93.69 109 PRO A N 1
ATOM 864 C CA . PRO A 1 109 ? 6.645 4.668 3.800 1.00 93.69 109 PRO A CA 1
ATOM 865 C C . PRO A 1 109 ? 8.086 4.929 3.308 1.00 93.69 109 PRO A C 1
ATOM 867 O O . PRO A 1 109 ? 9.057 4.626 3.995 1.00 93.69 109 PRO A O 1
ATOM 870 N N . ALA A 1 110 ? 8.262 5.488 2.107 1.00 91.75 110 ALA A N 1
ATOM 871 C CA . ALA A 1 110 ? 9.589 5.706 1.537 1.00 91.75 110 ALA A CA 1
ATOM 872 C C . ALA A 1 110 ? 10.256 6.925 2.182 1.00 91.75 110 ALA A C 1
ATOM 874 O O . ALA A 1 110 ? 9.630 7.972 2.326 1.00 91.75 110 ALA A O 1
ATOM 875 N N . ALA A 1 111 ? 11.559 6.832 2.460 1.00 87.31 111 ALA A N 1
ATOM 876 C CA . ALA A 1 111 ? 12.281 7.884 3.179 1.00 87.31 111 ALA A CA 1
ATOM 877 C C . ALA A 1 111 ? 12.356 9.242 2.481 1.00 87.31 111 ALA A C 1
ATOM 879 O O . ALA A 1 111 ? 12.455 10.268 3.138 1.00 87.31 111 ALA A O 1
ATOM 880 N N . ARG A 1 112 ? 12.204 9.262 1.159 1.00 87.31 112 ARG A N 1
ATOM 881 C CA . ARG A 1 112 ? 12.097 10.500 0.376 1.00 87.31 112 ARG A CA 1
ATOM 882 C C . ARG A 1 112 ? 10.772 11.258 0.556 1.00 87.31 112 ARG A C 1
ATOM 884 O O . ARG A 1 112 ? 10.620 12.318 -0.035 1.00 87.31 112 ARG A O 1
ATOM 891 N N . ILE A 1 113 ? 9.787 10.671 1.242 1.00 88.06 113 ILE A N 1
ATOM 892 C CA . ILE A 1 113 ? 8.458 11.266 1.455 1.00 88.06 113 ILE A CA 1
ATOM 893 C C . ILE A 1 113 ? 8.358 11.937 2.834 1.00 88.06 113 ILE A C 1
ATOM 895 O O . ILE A 1 113 ? 7.670 12.944 2.950 1.00 88.06 113 ILE A O 1
ATOM 899 N N . GLY A 1 114 ? 9.066 11.421 3.841 1.00 91.62 114 GLY A N 1
ATOM 900 C CA . GLY A 1 114 ? 9.062 11.932 5.214 1.00 91.62 114 GLY A CA 1
ATOM 901 C C . GLY A 1 114 ? 9.777 10.976 6.170 1.00 91.62 114 GLY A C 1
ATOM 902 O O . GLY A 1 114 ? 10.281 9.930 5.743 1.00 91.62 114 GLY A O 1
ATOM 903 N N . ASP A 1 115 ? 9.818 11.296 7.461 1.00 93.88 115 ASP A N 1
ATOM 904 C CA . ASP A 1 115 ? 10.273 10.401 8.535 1.00 93.88 115 ASP A CA 1
ATOM 905 C C . ASP A 1 115 ? 9.126 9.519 9.075 1.00 93.88 115 ASP A C 1
ATOM 907 O O . ASP A 1 115 ? 7.970 9.655 8.669 1.00 93.88 115 ASP A O 1
ATOM 911 N N . THR A 1 116 ? 9.457 8.524 9.901 1.00 92.69 116 THR A N 1
ATOM 912 C CA . THR A 1 116 ? 8.476 7.537 10.387 1.00 92.69 116 THR A CA 1
ATOM 913 C C . THR A 1 116 ? 7.501 8.141 11.395 1.00 92.69 116 THR A C 1
ATOM 915 O O . THR A 1 116 ? 6.315 7.853 11.288 1.00 92.69 116 THR A O 1
ATOM 918 N N . ASN A 1 117 ? 7.948 9.039 12.277 1.00 94.88 117 ASN A N 1
ATOM 919 C CA . ASN A 1 117 ? 7.091 9.651 13.298 1.00 94.88 117 ASN A CA 1
ATOM 920 C C . ASN A 1 117 ? 6.022 10.532 12.644 1.00 94.88 117 ASN A C 1
ATOM 922 O O . ASN A 1 117 ? 4.840 10.442 12.967 1.00 94.88 117 ASN A O 1
ATOM 926 N N . THR A 1 118 ? 6.417 11.335 11.653 1.00 95.06 118 THR A N 1
ATOM 927 C CA . THR A 1 118 ? 5.468 12.135 10.870 1.00 95.06 118 THR A CA 1
ATOM 928 C C . THR A 1 118 ? 4.453 11.248 10.143 1.00 95.06 118 THR A C 1
ATOM 930 O O . THR A 1 118 ? 3.264 11.567 10.099 1.00 95.06 118 THR A O 1
ATOM 933 N N . HIS A 1 119 ? 4.889 10.120 9.570 1.00 96.00 119 HIS A N 1
ATOM 934 C CA . HIS A 1 119 ? 3.970 9.177 8.929 1.00 96.00 119 HIS A CA 1
ATOM 935 C C . HIS A 1 119 ? 2.998 8.547 9.928 1.00 96.00 119 HIS A C 1
ATOM 937 O O . HIS A 1 119 ? 1.815 8.479 9.615 1.00 96.00 119 HIS A O 1
ATOM 943 N N . GLU A 1 120 ? 3.469 8.140 11.103 1.00 96.00 120 GLU A N 1
ATOM 944 C CA . GLU A 1 120 ? 2.651 7.544 12.162 1.00 96.00 120 GLU A CA 1
ATOM 945 C C . GLU A 1 120 ? 1.520 8.484 12.595 1.00 96.00 120 GLU A C 1
ATOM 947 O O . GLU A 1 120 ? 0.349 8.103 12.556 1.00 96.00 120 GLU A O 1
ATOM 952 N N . VAL A 1 121 ? 1.842 9.753 12.876 1.00 96.25 121 VAL A N 1
ATOM 953 C CA . VAL A 1 121 ? 0.845 10.782 13.221 1.00 96.25 121 VAL A CA 1
ATOM 954 C C . VAL A 1 121 ? -0.209 10.922 12.120 1.00 96.25 121 VAL A C 1
ATOM 956 O O . VAL A 1 121 ? -1.411 10.927 12.395 1.00 96.25 121 VAL A O 1
ATOM 959 N N . ILE A 1 122 ? 0.225 10.988 10.856 1.00 95.81 122 ILE A N 1
ATOM 960 C CA . ILE A 1 122 ? -0.695 11.083 9.715 1.00 95.81 122 ILE A CA 1
ATOM 961 C C . ILE A 1 122 ? -1.561 9.823 9.609 1.00 95.81 122 ILE A C 1
ATOM 963 O O . ILE A 1 122 ? -2.749 9.928 9.310 1.00 95.81 122 ILE A O 1
ATOM 967 N N . TRP A 1 123 ? -0.999 8.633 9.825 1.00 95.44 123 TRP A N 1
ATOM 968 C CA . TRP A 1 123 ? -1.748 7.382 9.743 1.00 95.44 123 TRP A CA 1
ATOM 969 C C . TRP A 1 123 ? -2.839 7.326 10.811 1.00 95.44 123 TRP A C 1
ATOM 971 O O . TRP A 1 123 ? -4.001 7.129 10.452 1.00 95.44 123 TRP A O 1
ATOM 981 N N . HIS A 1 124 ? -2.512 7.610 12.076 1.00 94.81 124 HIS A N 1
ATOM 982 C CA . HIS A 1 124 ? -3.503 7.691 13.154 1.00 94.81 124 HIS A CA 1
ATOM 983 C C . HIS A 1 124 ? -4.632 8.669 12.830 1.00 94.81 124 HIS A C 1
ATOM 985 O O . HIS A 1 124 ? -5.808 8.321 12.964 1.00 94.81 124 HIS A O 1
ATOM 991 N N . GLN A 1 125 ? -4.288 9.866 12.348 1.00 94.88 125 GLN A N 1
ATOM 992 C CA . GLN A 1 125 ? -5.279 10.868 11.971 1.00 94.88 125 GLN A CA 1
ATOM 993 C C . GLN A 1 125 ? -6.232 10.335 10.889 1.00 94.88 125 GLN A C 1
ATOM 995 O O . GLN A 1 125 ? -7.449 10.380 11.059 1.00 94.88 125 GLN A O 1
ATOM 1000 N N . ARG A 1 126 ? -5.697 9.789 9.790 1.00 94.56 126 ARG A N 1
ATOM 1001 C CA . ARG A 1 126 ? -6.501 9.312 8.649 1.00 94.56 126 ARG A CA 1
ATOM 1002 C C . ARG A 1 126 ? -7.373 8.108 8.990 1.00 94.56 126 ARG A C 1
ATOM 1004 O O . ARG A 1 126 ? -8.459 7.971 8.432 1.00 94.56 126 ARG A O 1
ATOM 1011 N N . ILE A 1 127 ? -6.902 7.234 9.876 1.00 91.06 127 ILE A N 1
ATOM 1012 C CA . ILE A 1 127 ? -7.667 6.072 10.342 1.00 91.06 127 ILE A CA 1
ATOM 1013 C C . ILE A 1 127 ? -8.822 6.524 11.237 1.00 91.06 127 ILE A C 1
ATOM 1015 O O . ILE A 1 127 ? -9.949 6.066 11.049 1.00 91.06 127 ILE A O 1
ATOM 1019 N N . SER A 1 128 ? -8.561 7.468 12.145 1.00 90.12 128 SER A N 1
ATOM 1020 C CA . SER A 1 128 ? -9.588 8.071 12.998 1.00 90.12 128 SER A CA 1
ATOM 1021 C C . SER A 1 128 ? -10.668 8.780 12.167 1.00 90.12 128 SER A C 1
ATOM 1023 O O . SER A 1 128 ? -11.857 8.513 12.335 1.00 90.12 128 SER A O 1
ATOM 1025 N N . GLU A 1 129 ? -10.264 9.592 11.181 1.00 91.62 129 GLU A N 1
ATOM 1026 C CA . GLU A 1 129 ? -11.170 10.273 10.237 1.00 91.62 129 GLU A CA 1
ATOM 1027 C C . GLU A 1 129 ? -12.039 9.297 9.426 1.00 91.62 129 GLU A C 1
ATOM 1029 O O . GLU A 1 129 ? -13.171 9.620 9.069 1.00 91.62 129 GLU A O 1
ATOM 1034 N N . ALA A 1 130 ? -11.538 8.091 9.144 1.00 87.19 130 ALA A N 1
ATOM 1035 C CA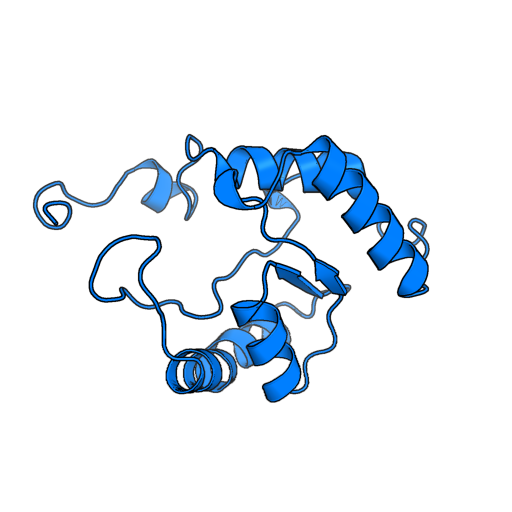 . ALA A 1 130 ? -12.285 7.061 8.426 1.00 87.19 130 ALA A CA 1
ATOM 1036 C C . ALA A 1 130 ? -13.370 6.375 9.283 1.00 87.19 130 ALA A C 1
ATOM 1038 O O . ALA A 1 130 ? -14.053 5.477 8.784 1.00 87.19 130 ALA A O 1
ATOM 1039 N N . GLY A 1 131 ? -13.528 6.763 10.557 1.00 75.94 131 GLY A N 1
ATOM 1040 C CA . GLY A 1 131 ? -14.568 6.247 11.451 1.00 75.94 131 GLY A CA 1
ATOM 1041 C C . GLY A 1 131 ? -14.407 4.763 11.790 1.00 75.94 131 GLY A C 1
ATOM 1042 O O . GLY A 1 131 ? -15.383 4.094 12.123 1.00 75.94 131 GLY A O 1
ATOM 1043 N N . ARG A 1 132 ? -13.190 4.219 11.665 1.00 63.66 132 ARG A N 1
ATOM 1044 C CA . ARG A 1 132 ? -12.870 2.826 11.996 1.00 63.66 132 ARG A CA 1
ATOM 1045 C C . ARG A 1 132 ? -12.247 2.797 13.399 1.00 63.66 132 ARG A C 1
ATOM 1047 O O . ARG A 1 132 ? -11.071 3.133 13.524 1.00 63.66 132 ARG A O 1
ATOM 1054 N N . PRO A 1 133 ? -12.991 2.434 14.461 1.00 51.81 133 PRO A N 1
ATOM 1055 C CA . PRO A 1 133 ? -12.387 2.269 15.775 1.00 51.81 133 PRO A CA 1
ATOM 1056 C C . PRO A 1 133 ? -11.385 1.110 15.744 1.00 51.81 133 PRO A C 1
ATOM 1058 O O . PRO A 1 133 ? -11.655 0.051 15.178 1.00 51.81 133 PRO A O 1
ATOM 1061 N N . PHE A 1 134 ? -10.245 1.311 16.403 1.00 50.53 134 PHE A N 1
ATOM 1062 C CA . PHE A 1 134 ? -9.179 0.321 16.590 1.00 50.53 134 PHE A CA 1
ATOM 1063 C C . PHE A 1 134 ? -9.669 -1.000 17.218 1.00 50.53 134 PHE A C 1
ATOM 1065 O O . PHE A 1 134 ? -9.062 -2.048 17.026 1.00 50.53 134 PHE A O 1
ATOM 1072 N N . ALA A 1 135 ? -10.806 -0.969 17.916 1.00 42.50 135 ALA A N 1
ATOM 1073 C CA . ALA A 1 135 ? -11.366 -2.076 18.690 1.00 42.50 135 ALA A CA 1
ATOM 1074 C C . ALA A 1 135 ? -11.969 -3.246 17.872 1.00 42.50 135 ALA A C 1
ATOM 1076 O O . ALA A 1 135 ? -12.635 -4.096 18.450 1.00 42.50 135 ALA A O 1
ATOM 1077 N N . LEU A 1 136 ? -11.777 -3.307 16.547 1.00 41.66 136 LEU A N 1
ATOM 1078 C CA . LEU A 1 136 ? -12.306 -4.380 15.678 1.00 41.66 136 LEU A CA 1
ATOM 1079 C C . LEU A 1 136 ? -11.223 -5.198 14.950 1.00 41.66 136 LEU A C 1
ATOM 1081 O O . LEU A 1 136 ? -11.537 -5.983 14.046 1.00 41.66 136 LEU A O 1
ATOM 1085 N N . LEU A 1 137 ? -9.952 -5.000 15.308 1.00 46.06 137 LEU A N 1
ATOM 1086 C CA . LEU A 1 137 ? -8.817 -5.713 14.712 1.00 46.06 137 LEU A CA 1
ATOM 1087 C C . LEU A 1 137 ? -8.171 -6.756 15.642 1.00 46.06 137 LEU A C 1
ATOM 1089 O O . LEU A 1 137 ? -7.263 -7.442 15.185 1.00 46.06 137 LEU A O 1
ATOM 1093 N N . ALA A 1 138 ? -8.677 -6.913 16.871 1.00 33.97 138 ALA A N 1
ATOM 1094 C CA . ALA A 1 138 ? -8.390 -8.051 17.751 1.00 33.97 138 ALA A CA 1
ATOM 1095 C C . ALA A 1 138 ? -9.471 -9.134 17.610 1.00 33.97 138 ALA A C 1
ATOM 1097 O O . ALA A 1 138 ? -10.657 -8.757 17.448 1.00 33.97 138 ALA A O 1
#

Secondary structure (DSSP, 8-state):
---GGG---HHHHHHSS-TT-HHHHHHHHHHHHHHS--GGGS----S--SPPSSSTT----HHHHHHHIIIIIHHHHHHH--S--EEESHHHHHHHHHTT---EEE----TTT--HHHHHHHHHHHHHHTT--GGG--

Sequence (138 aa):
MDTLNRGPDPDTQEYGLKRNLLTNKRLEALLESVFGLSFHEVYVTNIFPFIKRGGIS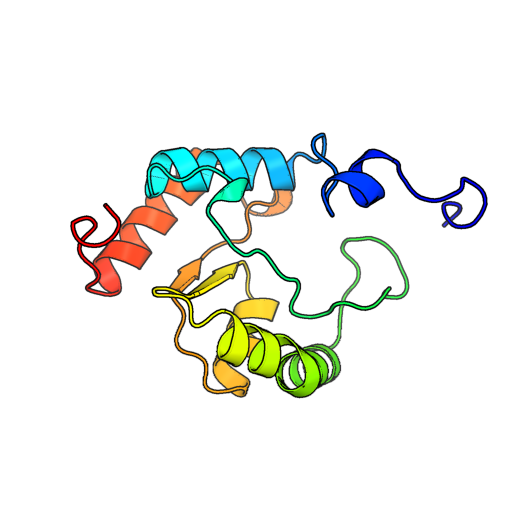SHVPLRDAARTGLEFTKNELEIVKPKMTLGLGRVSQKVLDRIGIQHIKLPHPAARIGDTNTHEVIWHQRISEAGRPFALLA

Radius of gyration: 15.62 Å; chains: 1; bounding box: 37×29×36 Å